Protein AF-A0A942DX91-F1 (afdb_monomer_lite)

pLDDT: mean 72.19, std 7.81, range [55.06, 85.69]

Sequence (61 aa):
MALEQYKAQFALLFKEMVNQPKDDHELHEQVREKLVELRALGMPLPQDLVQLERQLDEAGY

Structure (mmCIF, N/CA/C/O backbone):
data_AF-A0A942DX91-F1
#
_entry.id   AF-A0A942DX91-F1
#
loop_
_atom_site.group_PDB
_atom_site.id
_atom_site.type_symbol
_atom_site.label_atom_id
_atom_site.label_alt_id
_atom_site.label_comp_id
_atom_site.label_asym_id
_atom_site.label_entity_id
_atom_site.label_seq_id
_atom_site.pdbx_PDB_ins_code
_atom_site.Cartn_x
_atom_site.Cartn_y
_atom_site.Cartn_z
_atom_site.occupancy
_atom_site.B_iso_or_equiv
_atom_site.auth_seq_id
_atom_site.auth_comp_id
_atom_site.auth_asym_id
_atom_site.auth_atom_id
_atom_site.pdbx_PDB_model_num
ATOM 1 N N . MET A 1 1 ? 7.405 30.331 -0.408 1.00 59.69 1 MET A N 1
ATOM 2 C CA . MET A 1 1 ? 7.743 29.835 -1.755 1.00 59.69 1 MET A CA 1
ATOM 3 C C . MET A 1 1 ? 7.170 28.430 -1.884 1.00 59.69 1 MET A C 1
ATOM 5 O O . MET A 1 1 ? 7.748 27.487 -1.369 1.00 59.69 1 MET A O 1
ATOM 9 N N . ALA A 1 2 ? 5.974 28.300 -2.467 1.00 71.31 2 ALA A N 1
ATOM 10 C CA . ALA A 1 2 ? 5.259 27.018 -2.522 1.00 71.31 2 ALA A CA 1
ATOM 11 C C . ALA A 1 2 ? 5.894 26.040 -3.528 1.00 71.31 2 ALA A C 1
ATOM 13 O O . ALA A 1 2 ? 5.932 24.836 -3.302 1.00 71.31 2 ALA A O 1
ATOM 14 N N . LEU A 1 3 ? 6.464 26.566 -4.617 1.00 67.06 3 LEU A N 1
ATOM 15 C CA . LEU A 1 3 ? 7.062 25.767 -5.688 1.00 67.06 3 LEU A CA 1
ATOM 16 C C . LEU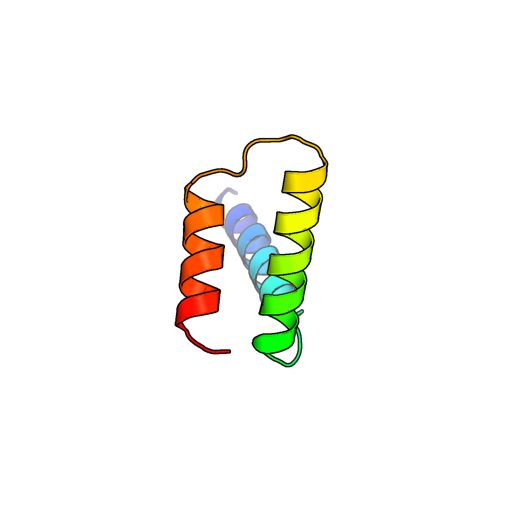 A 1 3 ? 8.283 24.952 -5.230 1.00 67.06 3 LEU A C 1
ATOM 18 O O . LEU A 1 3 ? 8.467 23.818 -5.660 1.00 67.06 3 LEU A O 1
ATOM 22 N N . GLU A 1 4 ? 9.111 25.507 -4.346 1.00 76.06 4 GLU A N 1
ATOM 23 C CA . GLU A 1 4 ? 10.305 24.826 -3.829 1.00 76.06 4 GLU A CA 1
ATOM 24 C C . GLU A 1 4 ? 9.946 23.692 -2.862 1.00 76.06 4 GLU A C 1
ATOM 26 O O . GLU A 1 4 ? 10.593 22.647 -2.880 1.00 76.06 4 GLU A O 1
ATOM 31 N N . GLN A 1 5 ? 8.861 23.842 -2.093 1.00 72.25 5 GLN A N 1
ATOM 32 C CA . GLN A 1 5 ? 8.333 22.765 -1.252 1.00 72.25 5 GLN A CA 1
ATOM 33 C C . GLN A 1 5 ? 7.799 21.601 -2.086 1.00 72.25 5 GLN A C 1
ATOM 35 O O . GLN A 1 5 ? 8.004 20.447 -1.716 1.00 72.25 5 GLN A O 1
ATOM 40 N N . TYR A 1 6 ? 7.144 21.875 -3.217 1.00 71.00 6 TYR A N 1
ATOM 41 C CA . TYR A 1 6 ? 6.727 20.811 -4.131 1.00 71.00 6 TYR A CA 1
ATOM 42 C C . TYR A 1 6 ? 7.939 20.085 -4.728 1.00 71.00 6 TYR A C 1
ATOM 44 O O . TYR A 1 6 ? 7.966 18.859 -4.740 1.00 71.00 6 TYR A O 1
ATOM 52 N N . LYS A 1 7 ? 8.992 20.809 -5.132 1.00 71.31 7 LYS A N 1
ATOM 53 C CA . LYS A 1 7 ? 10.232 20.197 -5.651 1.00 71.31 7 LYS A CA 1
ATOM 54 C C . LYS A 1 7 ? 10.926 19.288 -4.632 1.00 71.31 7 LYS A C 1
ATOM 56 O O . LYS A 1 7 ? 11.395 18.219 -5.011 1.00 71.31 7 LYS A O 1
ATOM 61 N N . ALA A 1 8 ? 10.966 19.678 -3.359 1.00 85.69 8 ALA A N 1
ATOM 62 C CA . ALA A 1 8 ? 11.536 18.850 -2.295 1.00 85.69 8 ALA A CA 1
ATOM 63 C C . ALA A 1 8 ? 10.729 17.560 -2.066 1.00 85.69 8 ALA A C 1
ATOM 65 O O . ALA A 1 8 ? 11.315 16.492 -1.907 1.00 85.69 8 ALA A O 1
ATOM 66 N N . GLN A 1 9 ? 9.395 17.647 -2.115 1.00 70.88 9 GLN A N 1
ATOM 67 C CA . GLN A 1 9 ? 8.510 16.484 -2.001 1.00 70.88 9 GLN A CA 1
ATOM 68 C C . GLN A 1 9 ? 8.685 15.519 -3.179 1.00 70.88 9 GLN A C 1
ATOM 70 O O . GLN A 1 9 ? 8.830 14.321 -2.963 1.00 70.88 9 GLN A O 1
ATOM 75 N N . PHE A 1 10 ? 8.773 16.032 -4.412 1.00 71.62 10 PHE A N 1
ATOM 76 C CA . PHE A 1 10 ? 9.062 15.198 -5.581 1.00 71.62 10 PHE A CA 1
ATOM 77 C C . PHE A 1 10 ? 10.440 14.538 -5.496 1.00 71.62 10 PHE A C 1
ATOM 79 O O . PHE A 1 10 ? 10.565 13.361 -5.810 1.00 71.62 10 PHE A O 1
ATOM 86 N N . ALA A 1 11 ? 11.471 15.255 -5.044 1.00 76.25 11 ALA A N 1
ATOM 87 C CA . ALA A 1 11 ? 12.810 14.689 -4.886 1.00 76.25 11 ALA A CA 1
ATOM 88 C C . ALA A 1 11 ? 12.861 13.567 -3.835 1.00 76.25 11 ALA A C 1
ATOM 90 O O . ALA A 1 11 ? 13.606 12.604 -4.013 1.00 76.25 11 ALA A O 1
ATOM 91 N N . LEU A 1 12 ? 12.066 13.672 -2.764 1.00 77.62 12 LEU A N 1
ATOM 92 C CA . LEU A 1 12 ? 11.914 12.608 -1.773 1.00 77.62 12 LEU A CA 1
ATOM 93 C C . LEU A 1 12 ? 11.262 11.373 -2.406 1.00 77.62 12 LEU A C 1
ATOM 95 O O . LEU A 1 12 ? 11.831 10.288 -2.331 1.00 77.62 12 LEU A O 1
ATOM 99 N N . LEU A 1 13 ? 10.163 11.585 -3.137 1.00 70.19 13 LEU A N 1
ATOM 100 C CA . LEU A 1 13 ? 9.439 10.542 -3.862 1.00 70.19 13 LEU A CA 1
ATOM 101 C C . LEU A 1 13 ? 10.348 9.814 -4.865 1.00 70.19 13 LEU A C 1
ATOM 103 O O . LEU A 1 13 ? 10.376 8.591 -4.919 1.00 70.19 13 LEU A O 1
ATOM 107 N N . PHE A 1 14 ? 11.154 10.561 -5.627 1.00 68.38 14 PHE A N 1
ATOM 108 C CA . PHE A 1 14 ? 12.124 9.988 -6.560 1.00 68.38 14 PHE A CA 1
ATOM 109 C C . PHE A 1 14 ? 13.223 9.202 -5.849 1.00 68.38 14 PHE A C 1
ATOM 111 O O . PHE A 1 14 ? 13.676 8.189 -6.365 1.00 68.38 14 PHE A O 1
ATOM 118 N N . LYS A 1 15 ? 13.661 9.640 -4.669 1.00 65.25 15 LYS A N 1
ATOM 119 C CA . LYS A 1 15 ? 14.671 8.922 -3.887 1.00 65.25 15 LYS A CA 1
ATOM 120 C C . LYS A 1 15 ? 14.119 7.609 -3.328 1.00 65.25 15 LYS A C 1
ATOM 122 O O . LYS A 1 15 ? 14.832 6.610 -3.327 1.00 65.25 15 LYS A O 1
ATOM 127 N N . GLU A 1 16 ? 12.855 7.603 -2.917 1.00 58.94 16 GLU A N 1
ATOM 128 C CA . GLU A 1 16 ? 12.122 6.392 -2.534 1.00 58.94 16 GLU A CA 1
ATOM 129 C C . GLU A 1 16 ? 11.936 5.456 -3.737 1.00 58.94 16 GLU A C 1
ATOM 131 O O . GLU A 1 16 ? 12.174 4.259 -3.617 1.00 58.94 16 GLU A O 1
ATOM 136 N N . MET A 1 17 ? 11.660 6.006 -4.924 1.00 57.56 17 MET A N 1
ATOM 137 C CA . MET A 1 17 ? 11.626 5.254 -6.183 1.00 57.56 17 MET A CA 1
ATOM 138 C C . MET A 1 17 ? 12.997 4.782 -6.681 1.00 57.56 17 MET A C 1
ATOM 140 O O . MET A 1 17 ? 13.017 3.945 -7.565 1.00 57.56 17 MET A O 1
ATOM 144 N N . VAL A 1 18 ? 14.128 5.316 -6.204 1.00 59.47 18 VAL A N 1
ATOM 145 C CA . VAL A 1 18 ? 15.489 4.883 -6.601 1.00 59.47 18 VAL A CA 1
ATOM 146 C C . VAL A 1 18 ? 15.998 3.749 -5.708 1.00 59.47 18 VAL A C 1
ATOM 148 O O . VAL A 1 18 ? 16.824 2.951 -6.144 1.00 59.47 18 VAL A O 1
ATOM 151 N N . ASN A 1 19 ? 15.456 3.611 -4.497 1.00 58.78 19 ASN A N 1
ATOM 152 C CA . ASN A 1 19 ? 15.653 2.446 -3.631 1.00 58.78 19 ASN A CA 1
ATOM 153 C C . ASN A 1 19 ? 14.802 1.239 -4.086 1.00 58.78 19 ASN A C 1
ATOM 155 O O . ASN A 1 19 ? 14.301 0.490 -3.249 1.00 58.78 19 ASN A O 1
ATOM 159 N N . GLN A 1 20 ? 14.618 1.054 -5.402 1.00 55.06 20 GLN A N 1
ATOM 160 C CA . GLN A 1 20 ? 13.870 -0.093 -5.914 1.00 55.06 20 GLN A CA 1
ATOM 161 C C . GLN A 1 20 ? 14.556 -1.391 -5.479 1.00 55.06 20 GLN A C 1
ATOM 163 O O . GLN A 1 20 ? 15.78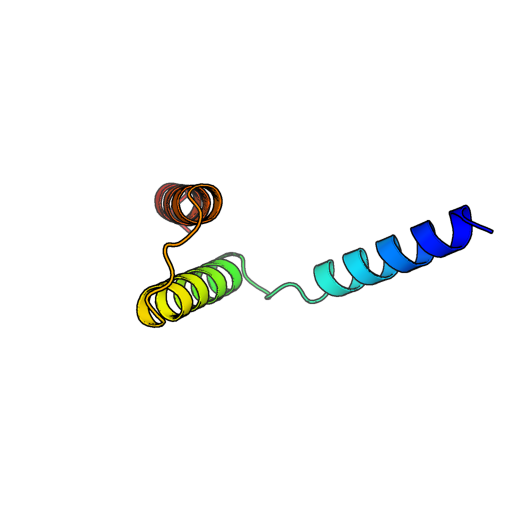3 -1.501 -5.615 1.00 55.06 20 GLN A O 1
ATOM 168 N N . PRO A 1 21 ? 13.797 -2.388 -5.001 1.00 55.69 21 PRO A N 1
ATOM 169 C CA . PRO A 1 21 ? 14.287 -3.758 -4.994 1.00 55.69 21 PRO A CA 1
ATOM 170 C C . PRO A 1 21 ? 14.735 -4.124 -6.412 1.00 55.69 21 PRO A C 1
ATOM 172 O O . PRO A 1 21 ? 14.187 -3.642 -7.403 1.00 55.69 21 PRO A O 1
ATOM 175 N N . LYS A 1 22 ? 15.791 -4.930 -6.518 1.00 56.03 22 LYS A N 1
ATOM 176 C CA . LYS A 1 22 ? 16.441 -5.225 -7.807 1.00 56.03 22 LYS A CA 1
ATOM 177 C C . LYS A 1 22 ? 15.575 -6.079 -8.739 1.00 56.03 22 LYS A C 1
ATOM 179 O O . LYS A 1 22 ? 15.987 -6.313 -9.873 1.00 56.03 22 LYS A O 1
ATOM 184 N N . ASP A 1 23 ? 14.431 -6.543 -8.249 1.00 63.34 23 ASP A N 1
ATOM 185 C CA . ASP A 1 23 ? 13.528 -7.457 -8.922 1.00 63.34 23 ASP A CA 1
ATOM 186 C C . ASP A 1 23 ? 12.077 -7.119 -8.545 1.00 63.34 23 ASP A C 1
ATOM 188 O O . ASP A 1 23 ? 11.756 -6.952 -7.361 1.00 63.34 23 ASP A O 1
ATOM 192 N N . ASP A 1 24 ? 11.202 -7.036 -9.547 1.00 66.06 24 ASP A N 1
ATOM 193 C CA . ASP A 1 24 ? 9.762 -6.830 -9.364 1.00 66.06 24 ASP A CA 1
ATOM 194 C C . ASP A 1 24 ? 9.152 -7.947 -8.494 1.00 66.06 24 ASP A C 1
ATOM 196 O O . ASP A 1 24 ? 8.220 -7.702 -7.725 1.00 66.06 24 ASP A O 1
ATOM 200 N N . HIS A 1 25 ? 9.739 -9.150 -8.521 1.00 70.94 25 HIS A N 1
ATOM 201 C CA . HIS A 1 25 ? 9.342 -10.272 -7.670 1.00 70.94 25 HIS A CA 1
ATOM 202 C C . HIS A 1 25 ? 9.667 -10.030 -6.184 1.00 70.94 25 HIS 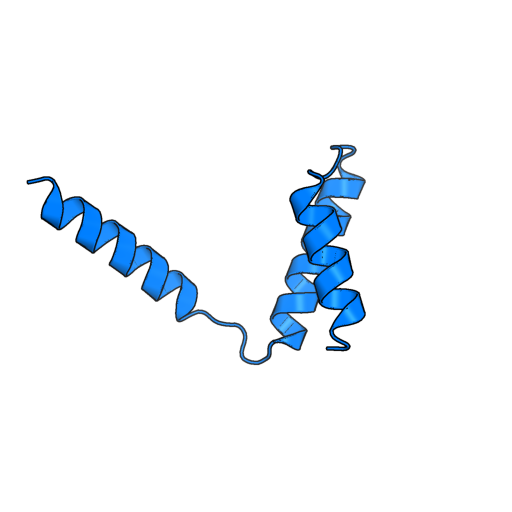A C 1
ATOM 204 O O . HIS A 1 25 ? 8.910 -10.427 -5.296 1.00 70.94 25 HIS A O 1
ATOM 210 N N . GLU A 1 26 ? 10.788 -9.376 -5.875 1.00 73.62 26 GLU A N 1
ATOM 211 C CA . GLU A 1 26 ? 11.165 -9.066 -4.490 1.00 73.62 26 GLU A CA 1
ATOM 212 C C . GLU A 1 26 ? 10.254 -7.970 -3.914 1.00 73.62 26 GLU A C 1
ATOM 214 O O . GLU A 1 26 ? 9.860 -8.039 -2.749 1.00 73.62 26 GLU A O 1
ATOM 219 N N . LEU A 1 27 ? 9.851 -6.994 -4.740 1.00 74.00 27 LEU A N 1
ATOM 220 C CA . LEU A 1 27 ? 8.840 -6.005 -4.357 1.00 74.00 27 LEU A CA 1
ATOM 221 C C . LEU A 1 27 ? 7.488 -6.66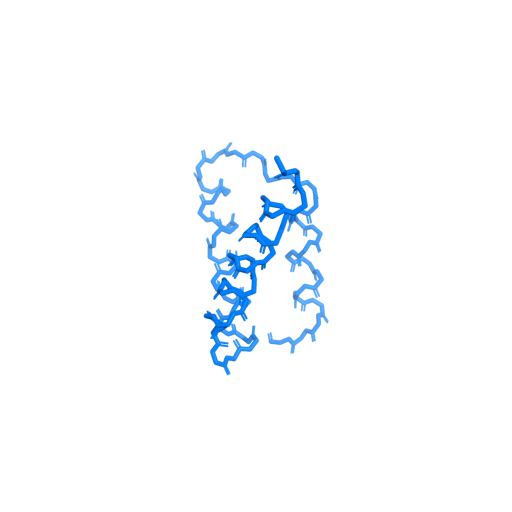3 -4.089 1.00 74.00 27 LEU A C 1
ATOM 223 O O . LEU A 1 27 ? 6.828 -6.335 -3.102 1.00 74.00 27 LEU A O 1
ATOM 227 N N . HIS A 1 28 ? 7.081 -7.580 -4.96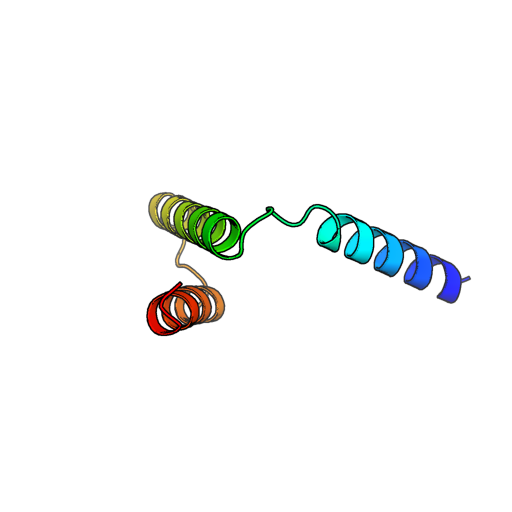8 1.00 72.25 28 HIS A N 1
ATOM 228 C CA . HIS A 1 28 ? 5.818 -8.292 -4.848 1.00 72.25 28 HIS A CA 1
ATOM 229 C C . HIS A 1 28 ? 5.740 -9.065 -3.528 1.00 72.25 28 HIS A C 1
ATOM 231 O O . HIS A 1 28 ? 4.767 -8.913 -2.786 1.00 72.25 28 HIS A O 1
ATOM 237 N N . GLU A 1 29 ? 6.794 -9.806 -3.187 1.00 79.38 29 GLU A N 1
ATOM 238 C CA . GLU A 1 29 ? 6.829 -10.590 -1.953 1.00 79.38 29 GLU A CA 1
ATOM 239 C C . GLU A 1 29 ? 6.777 -9.691 -0.708 1.00 79.38 29 GLU A C 1
ATOM 241 O O . GLU A 1 29 ? 5.985 -9.942 0.199 1.00 79.38 29 GLU A O 1
ATOM 246 N N . GLN A 1 30 ? 7.512 -8.572 -0.698 1.00 78.62 30 GLN A N 1
ATOM 247 C CA . GLN A 1 30 ? 7.456 -7.602 0.404 1.00 78.62 30 GLN A CA 1
ATOM 248 C C . GLN A 1 30 ? 6.060 -6.984 0.576 1.00 78.62 30 GLN A C 1
ATOM 250 O O . GLN A 1 30 ? 5.593 -6.790 1.702 1.00 78.62 30 GLN A O 1
ATOM 255 N N . VAL A 1 31 ? 5.374 -6.668 -0.529 1.00 79.00 31 VAL A N 1
ATOM 256 C CA . VAL A 1 31 ? 3.994 -6.164 -0.494 1.00 79.00 31 VAL A CA 1
ATOM 257 C C . VAL A 1 31 ? 3.067 -7.233 0.080 1.00 79.00 31 VAL A C 1
ATOM 259 O O . VAL A 1 31 ? 2.290 -6.939 0.990 1.00 79.00 31 VAL A O 1
ATOM 262 N N . ARG A 1 32 ? 3.182 -8.479 -0.387 1.00 79.50 32 ARG A N 1
ATOM 263 C CA . ARG A 1 32 ? 2.364 -9.604 0.072 1.00 79.50 32 ARG A CA 1
ATOM 264 C C . ARG A 1 32 ? 2.546 -9.883 1.564 1.00 79.50 32 ARG A C 1
ATOM 266 O O . ARG A 1 32 ? 1.553 -9.951 2.291 1.00 79.50 32 ARG A O 1
ATOM 273 N N . GLU A 1 33 ? 3.787 -9.965 2.045 1.00 82.25 33 GLU A N 1
ATOM 274 C CA . GLU A 1 33 ? 4.093 -10.122 3.473 1.00 82.25 33 GLU A CA 1
ATOM 275 C C . GLU A 1 33 ? 3.448 -9.006 4.300 1.00 82.25 33 GLU A C 1
ATOM 277 O O . GLU A 1 33 ? 2.811 -9.268 5.325 1.00 82.25 33 GLU A O 1
ATOM 282 N N . LYS A 1 34 ? 3.512 -7.758 3.817 1.00 79.62 34 LYS A N 1
ATOM 283 C CA . LYS A 1 34 ? 2.932 -6.618 4.529 1.00 79.62 34 LYS A CA 1
ATOM 284 C C . LYS A 1 34 ? 1.412 -6.678 4.626 1.00 79.62 34 LYS A C 1
ATOM 286 O O . LYS A 1 34 ? 0.844 -6.330 5.664 1.00 79.62 34 LYS A O 1
ATOM 291 N N . LEU A 1 35 ? 0.744 -7.127 3.566 1.00 77.81 35 LEU A N 1
ATOM 292 C CA . LEU A 1 35 ? -0.705 -7.317 3.555 1.00 77.81 35 LEU A CA 1
ATOM 293 C C . LEU A 1 35 ? -1.134 -8.446 4.503 1.00 77.81 35 LEU A C 1
ATOM 295 O O . LEU A 1 35 ? -2.147 -8.313 5.195 1.00 77.81 35 LEU A O 1
ATOM 299 N N . VAL A 1 36 ? -0.346 -9.521 4.597 1.00 81.94 36 VAL A N 1
ATOM 300 C CA . VAL A 1 36 ? -0.573 -10.617 5.551 1.00 81.94 36 VAL A CA 1
ATOM 301 C C . VAL A 1 36 ? -0.378 -10.147 6.992 1.00 81.94 36 VAL A C 1
ATOM 303 O O . VAL A 1 36 ? -1.240 -10.424 7.828 1.00 81.94 36 VAL A O 1
ATOM 306 N N . GLU A 1 37 ? 0.681 -9.386 7.288 1.00 79.31 37 GLU A N 1
ATOM 307 C CA . GLU A 1 37 ? 0.895 -8.773 8.607 1.00 79.31 37 GLU A CA 1
ATOM 308 C C . GLU A 1 37 ? -0.298 -7.901 9.019 1.00 79.31 37 GLU A C 1
ATOM 310 O O . GLU A 1 37 ? -0.835 -8.043 10.118 1.00 79.31 37 GLU A O 1
ATOM 315 N N . LEU A 1 38 ? -0.759 -7.023 8.125 1.00 77.50 38 LEU A N 1
ATOM 316 C CA . LEU A 1 38 ? -1.894 -6.134 8.388 1.00 77.50 38 LEU A CA 1
ATOM 317 C C . LEU A 1 38 ? -3.193 -6.910 8.638 1.00 77.50 38 LEU A C 1
ATOM 319 O O . LEU A 1 38 ? -3.965 -6.553 9.531 1.00 77.50 38 LEU A O 1
ATOM 323 N N . ARG A 1 39 ? -3.407 -8.006 7.902 1.00 75.44 39 ARG A N 1
ATOM 324 C CA . ARG A 1 39 ? -4.544 -8.911 8.101 1.00 75.44 39 ARG A CA 1
ATOM 325 C C . ARG A 1 39 ? -4.446 -9.645 9.442 1.00 75.44 39 ARG A C 1
ATOM 327 O O . ARG A 1 39 ? -5.457 -9.798 10.126 1.00 75.44 39 ARG A O 1
ATOM 334 N N . ALA A 1 40 ? -3.242 -10.060 9.838 1.00 78.62 40 ALA A N 1
ATOM 335 C CA . ALA A 1 40 ? -2.975 -10.722 11.115 1.00 78.62 40 ALA A CA 1
ATOM 336 C C . ALA A 1 40 ? -3.180 -9.789 12.321 1.00 78.62 40 ALA A C 1
ATOM 338 O O . ALA A 1 40 ? -3.590 -10.246 13.387 1.00 78.62 40 ALA A O 1
ATOM 339 N N . LEU A 1 41 ? -2.987 -8.478 12.144 1.00 80.19 41 LEU A N 1
ATOM 340 C CA . LEU A 1 41 ? -3.318 -7.454 13.143 1.00 80.19 41 LEU A CA 1
ATOM 341 C C . LEU A 1 41 ? -4.836 -7.237 13.319 1.00 80.19 41 LEU A C 1
ATOM 343 O O . LEU A 1 41 ? -5.246 -6.415 14.137 1.00 80.19 41 LEU A O 1
ATOM 347 N N . GLY A 1 42 ? -5.682 -7.962 12.576 1.00 72.69 42 GLY A N 1
ATOM 348 C CA . GLY A 1 42 ? -7.141 -7.919 12.706 1.00 72.69 42 GLY A CA 1
ATOM 349 C C . GLY A 1 42 ? -7.786 -6.669 12.107 1.00 72.69 42 GLY A C 1
ATOM 350 O O . GLY A 1 42 ? -8.974 -6.426 12.324 1.00 72.69 42 GLY A O 1
ATOM 351 N N . MET A 1 43 ? -7.024 -5.872 11.354 1.00 70.12 43 MET A N 1
ATOM 352 C CA . MET A 1 43 ? -7.541 -4.709 10.643 1.00 70.12 43 MET A CA 1
ATOM 353 C C . MET A 1 43 ? -8.089 -5.143 9.276 1.00 70.12 43 MET A C 1
ATOM 355 O O . MET A 1 43 ? -7.407 -5.866 8.546 1.00 70.12 43 MET A O 1
ATOM 359 N N . PRO A 1 44 ? -9.315 -4.733 8.898 1.00 72.94 44 PRO A N 1
ATOM 360 C CA . PRO A 1 44 ? -9.827 -5.011 7.565 1.00 72.94 44 PRO A CA 1
ATOM 361 C C . PRO A 1 44 ? -8.956 -4.276 6.543 1.00 72.94 44 PRO A C 1
ATOM 363 O O . PRO A 1 44 ? -8.852 -3.049 6.581 1.00 72.94 44 PRO A O 1
ATOM 366 N N . LEU A 1 45 ? -8.317 -5.022 5.638 1.00 73.38 45 LEU A N 1
ATOM 367 C CA . LEU A 1 45 ? -7.561 -4.415 4.549 1.00 73.38 45 LEU A CA 1
ATOM 368 C C . LEU A 1 45 ? -8.515 -3.601 3.657 1.00 73.38 45 LEU A C 1
ATOM 370 O O . LEU A 1 45 ? -9.551 -4.131 3.242 1.00 73.38 45 LEU A O 1
ATOM 374 N N . PRO A 1 46 ? -8.169 -2.343 3.332 1.00 80.12 46 PRO A N 1
ATOM 375 C CA . PRO A 1 46 ? -8.869 -1.559 2.327 1.00 80.12 46 PRO A CA 1
ATOM 376 C C . PRO A 1 46 ? -9.021 -2.329 1.016 1.00 80.12 46 PRO A C 1
ATOM 378 O O . PRO A 1 46 ? -8.110 -3.040 0.586 1.00 80.12 46 PRO A O 1
ATOM 381 N N . GLN A 1 47 ? -10.169 -2.153 0.365 1.00 73.75 47 GLN A N 1
ATOM 382 C CA . GLN A 1 47 ? -10.515 -2.866 -0.864 1.00 73.75 47 GLN A CA 1
ATOM 383 C C . GLN A 1 47 ? -9.493 -2.618 -1.985 1.00 73.75 47 GLN A C 1
ATOM 385 O O . GLN A 1 47 ? -9.175 -3.543 -2.727 1.00 73.75 47 GLN A O 1
ATOM 390 N N . ASP A 1 48 ? -8.905 -1.421 -2.022 1.00 74.12 48 ASP A N 1
ATOM 391 C CA . ASP A 1 48 ? -7.836 -1.049 -2.953 1.00 74.12 48 ASP A CA 1
ATOM 392 C C . ASP A 1 48 ? -6.584 -1.933 -2.795 1.00 74.12 48 ASP A C 1
ATOM 394 O O . ASP A 1 48 ? -5.988 -2.340 -3.788 1.00 74.12 48 ASP A O 1
ATOM 398 N N . LEU A 1 49 ? -6.210 -2.302 -1.561 1.00 76.06 49 LEU A N 1
ATOM 399 C CA . LEU A 1 49 ? -5.054 -3.172 -1.294 1.00 76.06 49 LEU A CA 1
ATOM 400 C C . LEU A 1 49 ? -5.340 -4.638 -1.626 1.00 76.06 49 LEU A C 1
ATOM 402 O O . LEU A 1 49 ? -4.468 -5.341 -2.123 1.00 76.06 49 LEU A O 1
ATOM 406 N N . VAL A 1 50 ? -6.572 -5.096 -1.393 1.00 79.69 50 VAL A N 1
ATOM 407 C CA . VAL A 1 50 ? -7.012 -6.439 -1.807 1.00 79.69 50 VAL A CA 1
ATOM 408 C C . VAL A 1 50 ? -7.044 -6.548 -3.332 1.00 79.69 50 VAL A C 1
ATOM 410 O O . VAL A 1 50 ? -6.746 -7.598 -3.898 1.00 79.69 50 VAL A O 1
ATOM 413 N N . GLN A 1 51 ? -7.415 -5.466 -4.014 1.00 80.06 51 GLN A N 1
ATOM 414 C CA . GLN A 1 51 ? -7.403 -5.415 -5.468 1.00 80.06 51 GLN A CA 1
ATOM 415 C C . GLN A 1 51 ? -5.971 -5.406 -6.013 1.00 80.06 51 GLN A C 1
ATO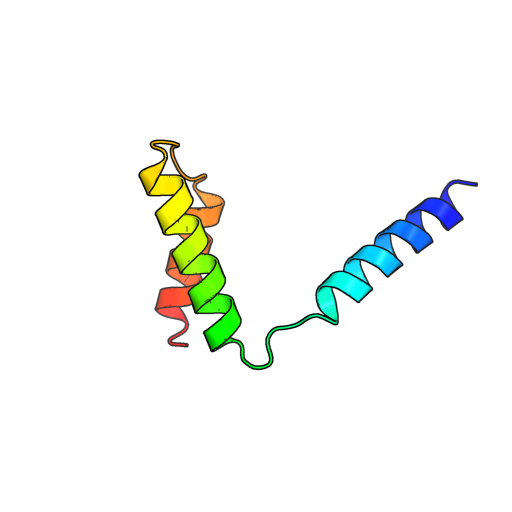M 417 O O . GLN A 1 51 ? -5.706 -6.093 -6.994 1.00 80.06 51 GLN A O 1
ATOM 422 N N . LEU A 1 52 ? -5.053 -4.700 -5.347 1.00 77.75 52 LEU A N 1
ATOM 423 C CA . LEU A 1 52 ? -3.627 -4.726 -5.665 1.00 77.75 52 LEU A CA 1
ATOM 424 C C . LEU A 1 52 ? -3.026 -6.134 -5.495 1.00 77.75 52 LEU A C 1
ATOM 426 O O . LEU A 1 52 ? -2.372 -6.608 -6.414 1.00 77.75 52 LEU A O 1
ATOM 430 N N . GLU A 1 53 ? -3.302 -6.826 -4.381 1.00 75.69 53 GLU A N 1
ATOM 431 C CA . GLU A 1 53 ? -2.878 -8.223 -4.144 1.00 75.69 53 GLU A CA 1
ATOM 432 C C . GLU A 1 53 ? -3.311 -9.140 -5.298 1.00 75.69 53 GLU A C 1
ATOM 434 O O . GLU A 1 53 ? -2.501 -9.863 -5.867 1.00 75.69 53 GLU A O 1
ATOM 439 N N . ARG A 1 54 ? -4.579 -9.038 -5.715 1.00 80.75 54 ARG A N 1
ATOM 440 C CA . ARG A 1 54 ? -5.114 -9.826 -6.835 1.00 80.75 54 ARG A CA 1
ATOM 441 C C . ARG A 1 54 ? -4.470 -9.491 -8.174 1.00 80.75 54 ARG A C 1
ATOM 443 O O . ARG A 1 54 ? -4.215 -10.396 -8.954 1.00 80.75 54 ARG A O 1
ATOM 450 N N . GLN A 1 55 ? -4.243 -8.211 -8.456 1.00 77.94 55 GLN A N 1
ATOM 451 C CA . GLN A 1 55 ? -3.614 -7.782 -9.707 1.00 77.94 55 GLN A CA 1
ATOM 452 C C . GLN A 1 55 ? -2.176 -8.285 -9.815 1.00 77.94 55 GLN A C 1
ATOM 454 O O . GLN A 1 55 ? -1.730 -8.616 -10.910 1.00 77.94 55 GLN A O 1
ATOM 459 N N . LEU A 1 56 ? -1.468 -8.352 -8.689 1.00 73.12 56 LEU A N 1
ATOM 460 C CA . LEU A 1 56 ? -0.110 -8.872 -8.641 1.00 73.12 56 LEU A CA 1
ATOM 461 C C . LEU A 1 56 ? -0.090 -10.408 -8.778 1.00 73.12 56 LEU A C 1
ATOM 463 O O . LEU A 1 56 ? 0.699 -10.918 -9.570 1.00 73.12 56 LEU A O 1
ATOM 467 N N . ASP A 1 57 ? -1.026 -11.125 -8.139 1.00 75.88 57 ASP A N 1
ATOM 468 C CA . ASP A 1 57 ? -1.223 -12.576 -8.327 1.00 75.88 57 ASP A CA 1
ATOM 469 C C . ASP A 1 57 ? -1.584 -12.937 -9.789 1.00 75.88 57 ASP A C 1
ATOM 471 O O . ASP A 1 57 ? -1.083 -13.917 -10.342 1.00 75.88 57 ASP A O 1
ATOM 475 N N . GLU A 1 58 ? -2.455 -12.156 -10.443 1.00 79.19 58 GLU A N 1
ATOM 476 C CA . GLU A 1 58 ? -2.875 -12.381 -11.838 1.00 79.19 58 GLU A CA 1
ATOM 477 C C . GLU A 1 58 ? -1.782 -12.050 -12.860 1.00 79.19 58 GLU A C 1
ATOM 479 O O . GLU A 1 58 ? -1.753 -12.638 -13.944 1.00 79.19 58 GLU A O 1
ATOM 484 N N . ALA A 1 59 ? -0.884 -11.118 -12.533 1.00 70.00 59 ALA A N 1
ATOM 485 C CA . ALA A 1 59 ? 0.206 -10.725 -13.415 1.00 70.00 59 ALA A CA 1
ATOM 486 C C . ALA A 1 59 ? 1.305 -11.800 -13.539 1.00 70.00 59 ALA A C 1
ATOM 488 O O . ALA A 1 59 ? 2.117 -11.721 -14.460 1.00 70.00 59 ALA A O 1
ATOM 489 N N . GLY A 1 60 ? 1.286 -12.835 -12.689 1.00 58.75 60 GLY A N 1
ATOM 490 C CA . GLY A 1 60 ? 2.144 -14.014 -12.823 1.00 58.75 60 GLY A CA 1
ATOM 491 C C . GLY A 1 60 ? 3.636 -13.731 -12.637 1.00 58.75 60 GLY A C 1
ATOM 492 O O . GLY A 1 60 ? 4.448 -14.380 -13.299 1.00 58.75 60 GLY A O 1
ATOM 493 N N . TYR A 1 61 ? 3.971 -12.756 -11.788 1.00 56.03 61 TYR A N 1
ATOM 494 C CA . TYR A 1 61 ? 5.336 -12.522 -11.316 1.00 56.03 61 TYR A CA 1
ATOM 495 C C . TYR A 1 61 ? 5.726 -13.541 -10.249 1.00 56.03 61 TYR A C 1
ATOM 497 O O . TYR A 1 61 ? 4.916 -13.763 -9.319 1.00 56.03 61 TYR A O 1
#

Organism: NCBI:txid2831468

Foldseek 3Di:
DVVVVVVVVVVVVVVVVVPDDPDPVVVLVVLVVVVVVCVVVVDPDPPVSVVVNVVSVVVPD

Secondary structure (DSSP, 8-state):
-HHHHHHHHHHHHHHHHHS--SSHHHHHHHHHHHHHHHHHTTPPPPHHHHHHHHHHHHTT-

Radius of gyration: 15.49 Å; chains: 1; bounding box: 27×44×27 Å